Protein AF-A0A1I4DFD1-F1 (afdb_monomer)

Solvent-accessible surface area (backbone atoms only — not comparable to full-atom values): 4738 Å² total; per-residue (Å²): 124,65,31,42,34,37,38,32,26,68,64,35,83,93,61,45,31,27,32,17,72,63,48,61,48,79,59,28,38,74,84,68,85,49,73,35,28,39,68,96,54,76,96,46,82,48,83,73,63,63,75,37,30,33,37,36,41,90,51,35,28,49,82,46,66,85,84,59,77,78,53,101,44,47,43,73,65,61,56,80,128

Mean predicted aligned error: 6.06 Å

pLDDT: mean 81.35, std 10.81, range [52.31, 93.62]

Radius of gyration: 12.02 Å; Cα contacts (8 Å, |Δi|>4): 162; chains: 1; bounding box: 29×24×26 Å

Foldseek 3Di:
DAKEKFAWADQPPVNQWIAGPFARHTPWHNVPPQAQAEPPDDRDGDDDDGGFIWIDDPSYIDTDDPPDDDDPRYDYDHHDD

Organism: NCBI:txid324952

Nearest PDB structures (foldseek):
  3fp9-assembly3_K  TM=4.438E-01  e=3.226E+00  Mycobacterium tuberculosis

Structure (mmCIF, N/CA/C/O backbone):
data_AF-A0A1I4DFD1-F1
#
_entry.id   AF-A0A1I4DFD1-F1
#
loop_
_atom_site.group_PDB
_atom_site.id
_atom_site.type_symbol
_atom_site.label_atom_id
_atom_site.label_alt_id
_atom_site.label_comp_id
_atom_site.label_asym_id
_atom_site.label_entity_id
_atom_site.label_seq_id
_atom_site.pdbx_PDB_ins_code
_atom_site.Cartn_x
_atom_site.Cartn_y
_atom_site.Cartn_z
_atom_site.occupancy
_atom_site.B_iso_or_equiv
_atom_site.auth_seq_id
_atom_site.auth_comp_id
_atom_site.auth_asym_id
_atom_site.auth_atom_id
_atom_site.pdbx_PDB_model_num
ATOM 1 N N . MET A 1 1 ? 7.103 15.264 -7.210 1.00 62.59 1 MET A N 1
ATOM 2 C CA . MET A 1 1 ? 6.305 14.727 -6.089 1.00 62.59 1 MET A CA 1
ATOM 3 C C . MET A 1 1 ? 7.173 13.742 -5.329 1.00 62.59 1 MET A C 1
ATOM 5 O O . MET A 1 1 ? 7.981 13.086 -5.973 1.00 62.59 1 MET A O 1
ATOM 9 N N . ILE A 1 2 ? 7.072 13.703 -3.999 1.00 86.44 2 ILE A N 1
ATOM 10 C CA . ILE A 1 2 ? 7.749 12.686 -3.182 1.00 86.44 2 ILE A CA 1
ATOM 11 C C . ILE A 1 2 ? 6.711 11.604 -2.891 1.00 86.44 2 ILE A C 1
ATOM 13 O O . ILE A 1 2 ? 5.627 11.933 -2.403 1.00 86.44 2 ILE A O 1
ATOM 17 N N . ALA A 1 3 ? 7.015 10.355 -3.232 1.00 90.62 3 ALA A N 1
ATOM 18 C CA . ALA A 1 3 ? 6.129 9.221 -3.001 1.00 90.62 3 ALA A CA 1
ATOM 19 C C . ALA A 1 3 ? 6.816 8.150 -2.149 1.00 90.62 3 ALA A C 1
ATOM 21 O O . ALA A 1 3 ? 8.016 7.895 -2.275 1.00 90.62 3 ALA A O 1
ATOM 22 N N . THR A 1 4 ? 6.041 7.506 -1.284 1.00 93.62 4 THR A N 1
ATOM 23 C CA . THR A 1 4 ? 6.504 6.351 -0.512 1.00 93.62 4 THR A CA 1
ATOM 24 C C . THR A 1 4 ? 5.909 5.089 -1.115 1.00 93.62 4 THR A C 1
ATOM 26 O O . THR A 1 4 ? 4.706 5.025 -1.354 1.00 93.62 4 THR A O 1
ATOM 29 N N . ILE A 1 5 ? 6.748 4.088 -1.368 1.00 93.19 5 ILE A N 1
ATOM 30 C CA . ILE A 1 5 ? 6.360 2.790 -1.906 1.00 93.19 5 ILE A CA 1
ATOM 31 C C . ILE A 1 5 ? 6.078 1.828 -0.755 1.00 93.19 5 ILE A C 1
ATOM 33 O O . ILE A 1 5 ? 6.942 1.530 0.077 1.00 93.19 5 ILE A O 1
ATOM 37 N N . HIS A 1 6 ? 4.861 1.313 -0.735 1.00 93.38 6 HIS A N 1
ATOM 38 C CA . HIS A 1 6 ? 4.361 0.327 0.206 1.00 93.38 6 HIS A CA 1
ATOM 39 C C . HIS A 1 6 ? 4.111 -1.007 -0.493 1.00 93.38 6 HIS A C 1
ATOM 41 O O . HIS A 1 6 ? 4.014 -1.062 -1.713 1.00 93.38 6 HIS A O 1
ATOM 47 N N . LEU A 1 7 ? 4.012 -2.088 0.279 1.00 93.19 7 LEU A N 1
ATOM 48 C CA . LEU A 1 7 ? 3.722 -3.423 -0.240 1.00 93.19 7 LEU A CA 1
ATOM 49 C C . LEU A 1 7 ? 2.347 -3.867 0.250 1.00 93.19 7 LEU A C 1
ATOM 51 O O . LEU A 1 7 ? 2.182 -4.105 1.447 1.00 93.19 7 LEU A O 1
ATOM 55 N N . ALA A 1 8 ? 1.377 -3.954 -0.658 1.00 91.75 8 ALA A N 1
ATOM 56 C CA . ALA A 1 8 ? -0.001 -4.290 -0.329 1.00 91.75 8 ALA A CA 1
ATOM 57 C C . ALA A 1 8 ? -0.107 -5.657 0.351 1.00 91.75 8 ALA A C 1
ATOM 59 O O . ALA A 1 8 ? 0.364 -6.663 -0.174 1.00 91.75 8 ALA A O 1
ATOM 60 N N . GLY A 1 9 ? -0.710 -5.686 1.536 1.00 90.38 9 GLY A N 1
ATOM 61 C CA . GLY A 1 9 ? -0.983 -6.914 2.268 1.00 90.38 9 GLY A CA 1
ATOM 62 C C . GLY A 1 9 ? -2.340 -7.524 1.984 1.00 90.38 9 GLY A C 1
ATOM 63 O O . GLY A 1 9 ? -3.130 -6.954 1.229 1.00 90.38 9 GLY A O 1
ATOM 64 N N . PRO A 1 10 ? -2.625 -8.677 2.606 1.00 88.62 10 PRO A N 1
ATOM 65 C CA . PRO A 1 10 ? -3.930 -9.297 2.493 1.00 88.62 10 PRO A CA 1
ATOM 66 C C . PRO A 1 10 ? -5.004 -8.367 3.080 1.00 88.62 10 PRO A C 1
ATOM 68 O O . PRO A 1 10 ? -4.759 -7.729 4.117 1.00 88.62 10 PRO A O 1
ATOM 71 N N . PRO A 1 11 ? -6.194 -8.294 2.460 1.00 84.75 11 PRO A N 1
ATOM 72 C CA . PRO A 1 11 ? -7.335 -7.599 3.036 1.00 84.75 11 PRO A CA 1
ATOM 73 C C . PRO A 1 11 ? -7.667 -8.176 4.418 1.00 84.75 11 PRO A C 1
ATOM 75 O O . PRO A 1 11 ? -7.792 -9.387 4.597 1.00 84.75 11 PRO A O 1
ATOM 78 N N . GLN A 1 12 ? -7.815 -7.304 5.405 1.00 82.31 12 GLN A N 1
ATOM 79 C CA . GLN A 1 12 ? -8.129 -7.644 6.789 1.00 82.31 12 GLN A CA 1
ATOM 80 C C . GLN A 1 12 ? -9.602 -7.374 7.082 1.00 82.31 12 GLN A C 1
ATOM 82 O O . GLN A 1 12 ? -10.260 -6.609 6.374 1.00 82.31 12 GLN A O 1
ATOM 87 N N . LEU A 1 13 ? -10.117 -7.982 8.156 1.00 77.69 13 LEU A N 1
ATOM 88 C CA . LEU A 1 13 ? -11.479 -7.740 8.651 1.00 77.69 13 LEU A CA 1
ATOM 89 C C . LEU A 1 13 ? -12.546 -7.901 7.550 1.00 77.69 13 LEU A C 1
ATOM 91 O O . LEU A 1 13 ? -13.402 -7.040 7.375 1.00 77.69 13 LEU A O 1
ATOM 95 N N . SER A 1 14 ? -12.480 -8.991 6.781 1.00 77.31 14 SER A N 1
ATOM 96 C CA . SER A 1 14 ? -13.376 -9.244 5.635 1.00 77.31 14 SER A CA 1
ATOM 97 C C . SER A 1 14 ? -13.308 -8.180 4.527 1.00 77.31 14 SER A C 1
ATOM 99 O O . SER A 1 14 ? -14.290 -7.952 3.828 1.00 77.31 14 SER A O 1
ATOM 101 N N . GLY A 1 15 ? -12.156 -7.523 4.364 1.00 71.56 15 GLY A N 1
ATOM 102 C CA . GLY A 1 15 ? -11.928 -6.517 3.324 1.00 71.56 15 GLY A CA 1
ATOM 103 C C . GLY A 1 15 ? -12.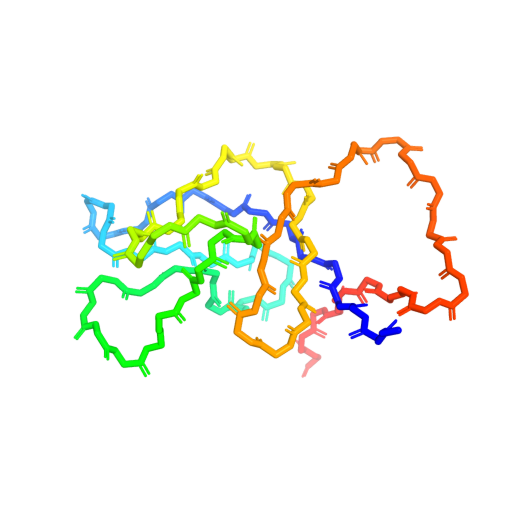148 -5.071 3.765 1.00 71.56 15 GLY A C 1
ATOM 104 O O . GLY A 1 15 ? -12.087 -4.187 2.924 1.00 71.56 15 GLY A O 1
ATOM 105 N N . LEU A 1 16 ? -12.369 -4.808 5.058 1.00 74.56 16 LEU A N 1
ATOM 106 C CA . LEU A 1 16 ? -12.582 -3.452 5.591 1.00 74.56 16 LEU A CA 1
ATOM 107 C C . LEU A 1 16 ? -11.297 -2.629 5.743 1.00 74.56 16 LEU A C 1
ATOM 109 O O . LEU A 1 16 ? -11.359 -1.412 5.927 1.00 74.56 16 LEU A O 1
ATOM 113 N N . TYR A 1 17 ? -10.137 -3.273 5.679 1.00 83.00 17 TYR A N 1
ATOM 114 C CA . TYR A 1 17 ? -8.853 -2.605 5.8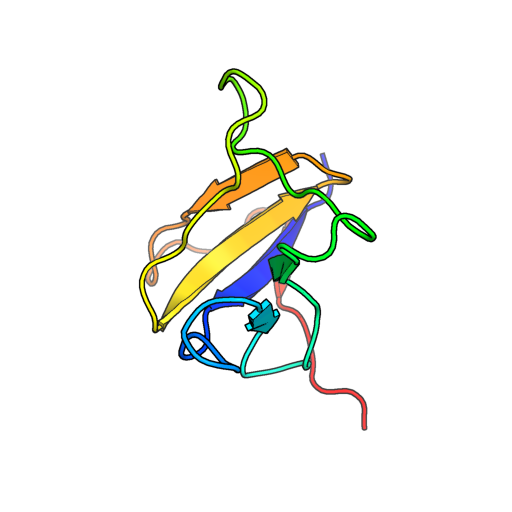18 1.00 83.00 17 TYR A CA 1
ATOM 115 C C . TYR A 1 17 ? -7.771 -3.329 5.024 1.00 83.00 17 TYR A C 1
ATOM 117 O O . TYR A 1 17 ? -7.740 -4.558 4.997 1.00 83.00 17 TYR A O 1
ATOM 125 N N . GLN A 1 18 ? -6.843 -2.578 4.438 1.00 87.06 18 GLN A N 1
ATOM 126 C CA . GLN A 1 18 ? -5.625 -3.130 3.854 1.00 87.06 18 GLN A CA 1
ATOM 127 C C . GLN A 1 18 ? -4.410 -2.352 4.359 1.00 87.06 18 GLN A C 1
ATOM 129 O O . GLN A 1 18 ? -4.371 -1.123 4.298 1.00 87.06 18 GLN A O 1
ATOM 134 N N . ALA A 1 19 ? -3.408 -3.084 4.845 1.00 89.69 19 ALA A N 1
ATOM 135 C CA . ALA A 1 19 ? -2.152 -2.538 5.350 1.00 89.69 19 ALA A CA 1
ATOM 136 C C . ALA A 1 19 ? -0.988 -2.870 4.423 1.00 89.69 19 ALA A C 1
ATOM 138 O O . ALA A 1 19 ? -0.990 -3.886 3.729 1.00 89.69 19 ALA A O 1
ATOM 139 N N . CYS A 1 20 ? 0.069 -2.074 4.522 1.00 91.69 20 CYS A N 1
ATOM 140 C CA . CYS A 1 20 ? 1.382 -2.458 4.053 1.00 91.69 20 CYS A CA 1
ATOM 141 C C . CYS A 1 20 ? 1.934 -3.604 4.914 1.00 91.69 20 CYS A C 1
ATOM 143 O O . CYS A 1 20 ? 2.115 -3.419 6.118 1.00 91.69 20 CYS A O 1
ATOM 145 N N . VAL A 1 21 ? 2.297 -4.746 4.321 1.00 91.56 21 VAL A N 1
ATOM 146 C CA . VAL A 1 21 ? 2.885 -5.879 5.078 1.00 91.56 21 VAL A CA 1
ATOM 147 C C . VAL A 1 21 ? 4.242 -5.555 5.693 1.00 91.56 21 VAL A C 1
ATOM 149 O O . VAL A 1 21 ? 4.678 -6.227 6.620 1.00 91.56 21 VAL A O 1
ATOM 152 N N . ARG A 1 22 ? 4.934 -4.541 5.164 1.00 91.38 22 ARG A N 1
ATOM 153 C CA . ARG A 1 22 ? 6.299 -4.200 5.572 1.00 91.38 22 ARG A CA 1
ATOM 154 C C . ARG A 1 22 ? 6.338 -3.232 6.750 1.00 91.38 22 ARG A C 1
ATOM 156 O O . ARG A 1 22 ? 7.142 -3.407 7.656 1.00 91.38 22 ARG A O 1
ATOM 163 N N . CYS A 1 23 ? 5.514 -2.187 6.714 1.00 91.06 23 CYS A N 1
ATOM 164 C CA . CYS A 1 23 ? 5.545 -1.106 7.704 1.00 91.06 23 CYS A CA 1
ATOM 165 C C . CYS A 1 23 ? 4.230 -0.914 8.467 1.00 91.06 23 CYS A C 1
ATOM 167 O O . CYS A 1 23 ? 4.161 -0.047 9.331 1.00 91.06 23 CYS A O 1
ATOM 169 N N . GLY A 1 24 ? 3.177 -1.665 8.133 1.00 88.75 24 GLY A N 1
ATOM 170 C CA . GLY A 1 24 ? 1.862 -1.556 8.768 1.00 88.75 24 GLY A CA 1
ATOM 171 C C . GLY A 1 24 ? 1.030 -0.343 8.344 1.00 88.75 24 GLY A C 1
ATOM 172 O O . GLY A 1 24 ? -0.104 -0.219 8.794 1.00 88.75 24 GLY A O 1
ATOM 173 N N . HIS A 1 25 ? 1.552 0.535 7.478 1.00 88.31 25 HIS A N 1
ATOM 174 C CA . HIS A 1 25 ? 0.827 1.720 7.011 1.00 88.31 25 HIS A CA 1
ATOM 175 C C . HIS A 1 25 ? -0.510 1.353 6.358 1.00 88.31 25 HIS A C 1
ATOM 177 O O . HIS A 1 25 ? -0.570 0.422 5.555 1.00 88.31 25 HIS A O 1
ATOM 183 N N . VAL A 1 26 ? -1.547 2.120 6.680 1.00 86.31 26 VAL A N 1
ATOM 184 C CA . VAL A 1 26 ? -2.893 1.994 6.119 1.00 86.31 26 VAL A CA 1
ATOM 185 C C . VAL A 1 26 ? -2.868 2.338 4.631 1.00 86.31 26 VAL A C 1
ATOM 187 O O . VAL A 1 26 ? -2.619 3.480 4.266 1.00 86.31 26 VAL A O 1
ATOM 190 N N . LEU A 1 27 ? -3.128 1.361 3.766 1.00 84.75 27 LEU A N 1
ATOM 191 C CA . LEU A 1 27 ? -3.287 1.594 2.324 1.00 84.75 27 LEU A CA 1
ATOM 192 C C . LEU A 1 27 ? -4.744 1.838 1.954 1.00 84.75 27 LEU A C 1
ATOM 194 O O . LEU A 1 27 ? -5.026 2.545 0.991 1.00 84.75 27 LEU A O 1
ATOM 198 N N . GLN A 1 28 ? -5.658 1.244 2.718 1.00 79.12 28 GLN A N 1
ATOM 199 C CA . GLN A 1 28 ? -7.088 1.394 2.530 1.00 79.12 28 GLN A CA 1
ATOM 200 C C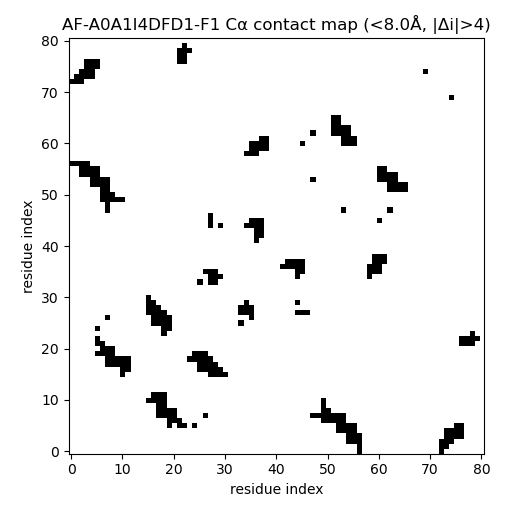 . GLN A 1 28 ? -7.815 1.265 3.867 1.00 79.12 28 GLN A C 1
ATOM 202 O O . GLN A 1 28 ? -7.594 0.302 4.602 1.00 79.12 28 GLN A O 1
ATOM 207 N N . ASP A 1 29 ? -8.710 2.211 4.151 1.00 75.75 29 ASP A N 1
ATOM 208 C CA . ASP A 1 29 ? -9.590 2.192 5.316 1.00 75.75 29 ASP A CA 1
ATOM 209 C C . ASP A 1 29 ? -11.037 2.510 4.909 1.00 75.75 29 ASP A C 1
ATOM 211 O O . ASP A 1 29 ? -11.401 3.655 4.635 1.00 75.75 29 ASP A O 1
ATOM 215 N N . TYR A 1 30 ? -11.884 1.477 4.901 1.00 66.31 30 TYR A N 1
ATOM 216 C CA . TYR A 1 30 ? -13.313 1.597 4.599 1.00 66.31 30 TYR A CA 1
ATOM 217 C C . TYR A 1 30 ? -14.136 2.155 5.768 1.00 66.31 30 TYR A C 1
ATOM 219 O O . TYR A 1 30 ? -15.331 2.402 5.612 1.00 66.31 30 TYR A O 1
ATOM 227 N N . THR A 1 31 ? -13.524 2.386 6.936 1.00 66.94 31 THR A N 1
ATOM 228 C CA . THR A 1 31 ? -14.180 3.070 8.062 1.00 66.94 31 THR A CA 1
ATOM 229 C C . THR A 1 31 ? -14.221 4.592 7.881 1.00 66.94 31 THR A C 1
ATOM 231 O O . THR A 1 31 ? -14.873 5.286 8.661 1.00 66.94 31 THR A O 1
ATOM 234 N N . GLY A 1 32 ? -13.569 5.113 6.831 1.00 62.66 32 GLY A N 1
ATOM 235 C CA . GLY A 1 32 ? -13.650 6.513 6.414 1.00 62.66 32 GLY A CA 1
ATOM 236 C C . GLY A 1 32 ? -12.706 7.462 7.153 1.00 62.66 32 GLY A C 1
ATOM 237 O O . GLY A 1 32 ? -12.874 8.675 7.044 1.00 62.66 32 GLY A O 1
ATOM 238 N N . ARG A 1 33 ? -11.715 6.956 7.905 1.00 64.00 33 ARG A N 1
ATOM 239 C CA . ARG A 1 33 ? -10.760 7.808 8.643 1.00 64.00 33 ARG A CA 1
ATOM 240 C C . ARG A 1 33 ? -9.561 8.214 7.784 1.00 64.0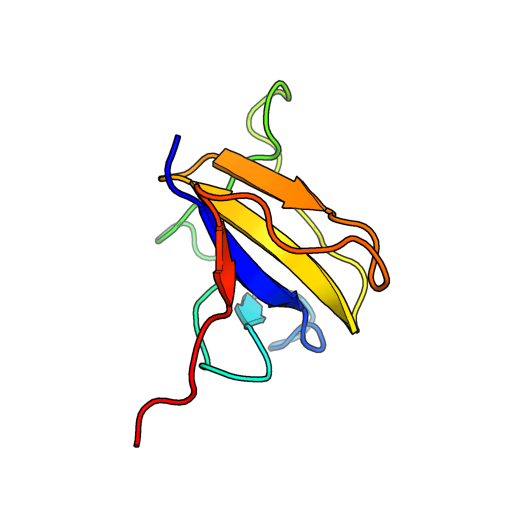0 33 ARG A C 1
ATOM 242 O O . ARG A 1 33 ? -9.007 9.287 8.008 1.00 64.00 33 ARG A O 1
ATOM 249 N N . GLN A 1 34 ? -9.197 7.404 6.788 1.00 63.91 34 GLN A N 1
ATOM 250 C CA . GLN A 1 34 ? -8.213 7.732 5.752 1.00 63.91 34 GLN A CA 1
ATOM 251 C C . GLN A 1 34 ? -8.678 7.203 4.391 1.00 63.91 34 GLN A C 1
ATOM 253 O O . GLN A 1 34 ? -8.619 6.006 4.122 1.00 63.91 34 GLN A O 1
ATOM 258 N N . VAL A 1 35 ? -9.139 8.102 3.519 1.00 63.00 35 VAL A N 1
ATOM 259 C CA . VAL A 1 35 ? -9.524 7.747 2.148 1.00 63.00 35 VAL A CA 1
ATOM 260 C C . VAL A 1 35 ? -8.333 7.976 1.227 1.00 63.00 35 VAL A C 1
ATOM 262 O O . VAL A 1 35 ? -7.947 9.113 0.963 1.00 63.00 35 VAL A O 1
ATOM 265 N N . MET A 1 36 ? -7.767 6.877 0.741 1.00 66.50 36 MET A N 1
ATOM 266 C CA . MET A 1 36 ? -6.791 6.871 -0.342 1.00 66.50 36 MET A CA 1
ATOM 267 C C . MET A 1 36 ? -7.543 6.752 -1.663 1.00 66.50 36 MET A C 1
ATOM 269 O O . MET A 1 36 ? -8.376 5.854 -1.821 1.00 66.50 36 MET A O 1
ATOM 273 N N . VAL A 1 37 ? -7.276 7.669 -2.591 1.00 68.50 37 VAL A N 1
ATOM 274 C CA . VAL A 1 37 ? -7.955 7.716 -3.892 1.00 68.50 37 VAL A CA 1
ATOM 275 C C . VAL A 1 37 ? -6.940 7.362 -4.977 1.00 68.50 37 VAL A C 1
ATOM 277 O O . VAL A 1 37 ? -5.803 7.856 -4.918 1.00 68.50 37 VAL A O 1
ATOM 280 N N . PRO A 1 38 ? -7.296 6.513 -5.959 1.00 67.88 38 PRO A N 1
ATOM 281 C CA . PRO A 1 38 ? -6.439 6.304 -7.114 1.00 67.88 38 PRO A CA 1
ATOM 282 C C . PRO A 1 38 ? -6.202 7.640 -7.823 1.00 67.88 38 PRO A C 1
ATOM 284 O O . PRO A 1 38 ? -7.138 8.421 -8.015 1.00 67.88 38 PRO A O 1
ATOM 287 N N . GLU A 1 39 ? -4.961 7.927 -8.207 1.00 71.69 39 GLU A N 1
ATOM 288 C CA . GLU A 1 39 ? -4.654 9.174 -8.910 1.00 71.69 39 GLU A CA 1
ATOM 289 C C . GLU A 1 39 ? -5.497 9.296 -10.197 1.00 71.69 39 GLU A C 1
ATOM 291 O O . GLU A 1 39 ? -5.538 8.387 -11.026 1.00 71.69 39 GLU A O 1
ATOM 296 N N . GLY A 1 40 ? -6.199 10.425 -10.352 1.00 69.00 40 GLY A N 1
ATOM 297 C CA . GLY A 1 40 ? -7.001 10.723 -11.542 1.00 69.00 40 GLY A CA 1
ATOM 298 C C . GLY A 1 40 ? -8.371 10.033 -11.632 1.00 69.00 40 GLY A C 1
ATOM 299 O O . GLY A 1 40 ? -9.001 10.138 -12.683 1.00 69.00 40 GLY A O 1
ATOM 300 N N . GLN A 1 41 ? -8.849 9.355 -10.581 1.00 64.69 41 GLN A N 1
ATOM 301 C CA . GLN A 1 41 ? -10.182 8.728 -10.553 1.00 64.69 41 GLN A CA 1
ATOM 302 C C . GLN A 1 41 ? -11.158 9.463 -9.615 1.00 64.69 41 GLN A C 1
ATOM 304 O O . GLN A 1 41 ? -10.742 10.083 -8.635 1.00 64.69 41 GLN A O 1
ATOM 309 N N . ASP A 1 42 ? -12.463 9.382 -9.919 1.00 61.59 42 ASP A N 1
ATOM 310 C CA . ASP A 1 42 ? -13.556 9.777 -9.010 1.00 61.59 42 ASP A CA 1
ATOM 311 C C . ASP A 1 42 ? -13.387 9.091 -7.640 1.00 61.59 42 ASP A C 1
ATOM 313 O O . ASP A 1 42 ? -12.801 8.004 -7.606 1.00 61.59 42 ASP A O 1
ATOM 317 N N . PRO A 1 43 ? -13.890 9.669 -6.524 1.00 63.75 43 PRO A N 1
ATOM 318 C CA . PRO A 1 43 ? -13.616 9.237 -5.149 1.00 63.75 43 PRO A CA 1
ATOM 319 C C . PRO A 1 43 ? -14.236 7.868 -4.840 1.00 63.75 43 PRO A C 1
ATOM 321 O O . PRO A 1 43 ? -15.209 7.723 -4.103 1.00 63.75 43 PRO A O 1
ATOM 324 N N . THR A 1 44 ? -13.630 6.847 -5.419 1.00 60.78 44 THR A N 1
ATOM 325 C CA . THR A 1 44 ? -13.905 5.439 -5.232 1.00 60.78 44 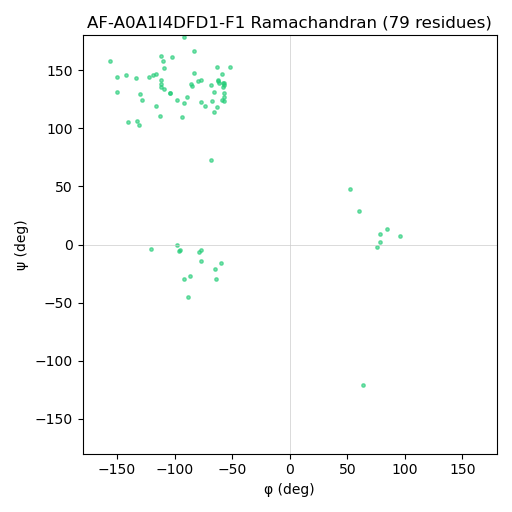THR A CA 1
ATOM 326 C C . THR A 1 44 ? -12.722 4.892 -4.456 1.00 60.78 44 THR A C 1
ATOM 328 O O . THR A 1 44 ? -11.566 5.207 -4.742 1.00 60.78 44 THR A O 1
ATOM 331 N N . LEU A 1 45 ? -13.014 4.110 -3.428 1.00 63.81 45 LEU A N 1
ATOM 332 C CA . LEU A 1 45 ? -12.007 3.507 -2.565 1.00 63.81 45 LEU A CA 1
ATOM 333 C C . LEU A 1 45 ? -11.029 2.647 -3.384 1.00 63.81 45 LEU A C 1
ATOM 335 O O . LEU A 1 45 ? -11.448 1.727 -4.086 1.00 63.81 45 LEU A O 1
ATOM 339 N N . ALA A 1 46 ? -9.731 2.943 -3.281 1.00 69.06 46 ALA A N 1
ATOM 340 C CA . ALA A 1 46 ? -8.688 2.237 -4.019 1.00 69.06 46 ALA A CA 1
ATOM 341 C C . ALA A 1 46 ? -8.442 0.829 -3.455 1.00 69.06 46 ALA A C 1
ATOM 343 O O . ALA A 1 46 ? -8.023 0.707 -2.308 1.00 69.06 46 ALA A O 1
ATOM 344 N N . VAL A 1 47 ? -8.653 -0.221 -4.256 1.00 75.19 47 VAL A N 1
ATOM 345 C CA . VAL A 1 47 ? -8.349 -1.615 -3.878 1.00 75.19 47 VAL A CA 1
ATOM 346 C C . VAL A 1 47 ? -7.073 -2.071 -4.568 1.00 75.19 47 VAL A C 1
ATOM 348 O O . VAL A 1 47 ? -6.955 -1.950 -5.788 1.00 75.19 47 VAL A O 1
ATOM 351 N N . TRP A 1 48 ? -6.143 -2.649 -3.807 1.00 84.94 48 TRP A N 1
ATOM 352 C CA . TRP A 1 48 ? -4.860 -3.095 -4.341 1.00 84.94 48 TRP A CA 1
ATOM 353 C C . TRP A 1 48 ? -4.727 -4.616 -4.339 1.00 84.94 48 TRP A C 1
ATOM 355 O O . TRP A 1 48 ? -5.062 -5.254 -3.335 1.00 84.94 48 TRP A O 1
ATOM 365 N N . PRO A 1 49 ? -4.182 -5.216 -5.412 1.00 84.69 49 PRO A N 1
ATOM 366 C CA . PRO A 1 49 ? -3.830 -6.627 -5.390 1.00 84.69 49 PRO A CA 1
ATOM 367 C C . PRO A 1 49 ? -2.764 -6.900 -4.321 1.00 84.69 49 PRO A C 1
ATOM 369 O O . PRO A 1 49 ? -1.818 -6.127 -4.154 1.00 84.69 49 PRO A O 1
ATOM 372 N N . GLU A 1 50 ? -2.907 -8.008 -3.598 1.00 90.12 50 GLU A N 1
ATOM 373 C CA . GLU A 1 50 ? -1.924 -8.432 -2.600 1.00 90.12 50 GLU A CA 1
ATOM 374 C C . GLU A 1 50 ? -0.532 -8.604 -3.234 1.00 90.12 50 GLU A C 1
ATOM 376 O O . GLU A 1 50 ? -0.389 -9.100 -4.351 1.00 90.12 50 GLU A O 1
ATOM 381 N N . GLY A 1 51 ? 0.509 -8.170 -2.522 1.00 88.50 51 GLY A N 1
ATOM 382 C CA . GLY A 1 51 ? 1.902 -8.270 -2.955 1.00 88.50 51 GLY A CA 1
ATOM 383 C C . GLY A 1 51 ? 2.337 -7.224 -3.984 1.00 88.50 51 GLY A C 1
ATOM 384 O O . GLY A 1 51 ? 3.487 -7.250 -4.421 1.00 88.50 51 GLY A O 1
ATOM 385 N N . HIS A 1 52 ? 1.465 -6.291 -4.376 1.00 90.94 52 HIS A N 1
ATOM 386 C CA . HIS A 1 52 ? 1.832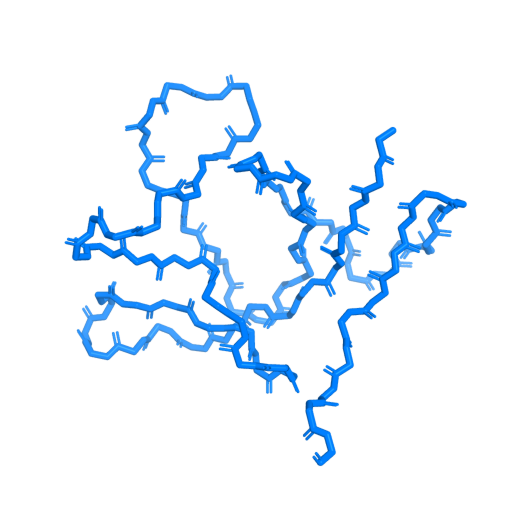 -5.210 -5.291 1.00 90.94 52 HIS A CA 1
ATOM 387 C C . HIS A 1 52 ? 2.501 -4.036 -4.574 1.00 90.94 52 HIS A C 1
ATOM 389 O O . HIS A 1 52 ? 2.169 -3.698 -3.433 1.00 90.94 52 HIS A O 1
ATOM 395 N N . ARG A 1 53 ? 3.429 -3.379 -5.277 1.00 93.31 53 ARG A N 1
ATOM 396 C CA . ARG A 1 53 ? 4.025 -2.108 -4.855 1.00 93.31 53 ARG A CA 1
ATOM 397 C C . ARG A 1 53 ? 3.057 -0.956 -5.103 1.00 93.31 53 ARG A C 1
ATOM 399 O O . ARG A 1 53 ? 2.641 -0.732 -6.237 1.00 93.31 53 ARG A O 1
ATOM 406 N N . ILE A 1 54 ? 2.723 -0.220 -4.048 1.00 92.00 54 ILE A N 1
ATOM 407 C CA . ILE A 1 54 ? 1.774 0.897 -4.060 1.00 92.00 54 ILE A CA 1
ATOM 408 C C . ILE A 1 54 ? 2.514 2.179 -3.706 1.00 92.00 54 ILE A C 1
ATOM 410 O O . ILE A 1 54 ? 3.073 2.286 -2.616 1.00 92.00 54 ILE A O 1
ATOM 414 N N . ALA A 1 55 ? 2.524 3.142 -4.619 1.00 91.44 55 ALA A N 1
ATOM 415 C CA . ALA A 1 55 ? 3.056 4.470 -4.367 1.00 91.44 55 ALA A CA 1
ATOM 416 C C . ALA A 1 55 ? 1.988 5.355 -3.729 1.00 91.44 55 ALA A C 1
ATOM 418 O O . ALA A 1 55 ? 0.826 5.333 -4.136 1.00 91.44 55 ALA A O 1
ATOM 419 N N . ILE A 1 56 ? 2.398 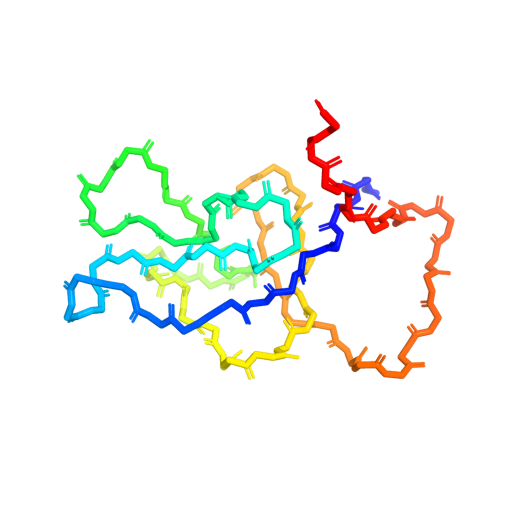6.134 -2.732 1.00 89.19 56 ILE A N 1
ATOM 420 C CA . ILE A 1 56 ? 1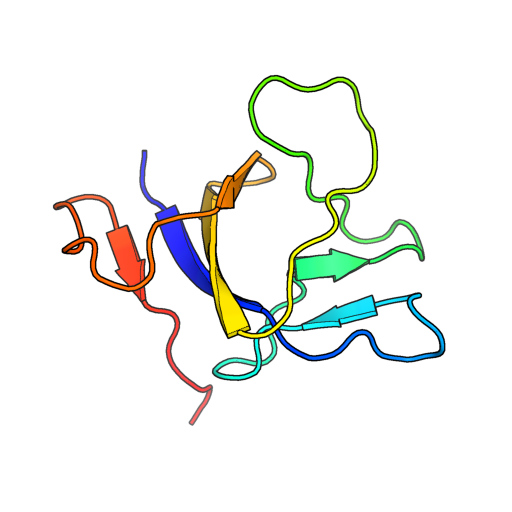.540 7.065 -2.001 1.00 89.19 56 ILE A CA 1
ATOM 421 C C . ILE A 1 56 ? 2.204 8.441 -1.991 1.00 89.19 56 ILE A C 1
ATOM 423 O O . ILE A 1 56 ? 3.326 8.583 -1.500 1.00 89.19 56 ILE A O 1
ATOM 427 N N . SER A 1 57 ? 1.493 9.462 -2.476 1.00 88.12 57 SER A N 1
ATOM 428 C CA . SER A 1 57 ? 1.876 10.873 -2.361 1.00 88.12 57 SER A CA 1
ATOM 429 C C . SER A 1 57 ? 0.692 11.698 -1.845 1.00 88.12 57 SER A C 1
ATOM 431 O O . SER A 1 57 ? -0.262 11.985 -2.568 1.00 88.12 57 SER A O 1
ATOM 433 N N . GLY A 1 58 ? 0.722 12.054 -0.558 1.00 84.06 58 GLY A N 1
ATOM 434 C CA . GLY A 1 58 ? -0.444 12.632 0.115 1.00 84.06 58 GLY A CA 1
ATOM 435 C C . GLY A 1 58 ? -1.599 11.627 0.155 1.00 84.06 58 GLY A C 1
ATOM 436 O O . GLY A 1 58 ? -1.428 10.534 0.682 1.00 84.06 58 GLY A O 1
ATOM 437 N N . ASN A 1 59 ? -2.744 11.993 -0.427 1.00 77.56 59 ASN A N 1
ATOM 438 C CA . ASN A 1 59 ? -3.916 11.112 -0.554 1.00 77.56 59 ASN A CA 1
ATOM 439 C C . ASN A 1 59 ? -3.994 10.407 -1.923 1.00 77.56 59 ASN A C 1
ATOM 441 O O . ASN A 1 59 ? -4.900 9.601 -2.143 1.00 77.56 59 ASN A O 1
ATOM 445 N N . ALA A 1 60 ? -3.094 10.748 -2.852 1.00 80.62 60 ALA A N 1
ATOM 446 C CA . ALA A 1 60 ? -3.039 10.147 -4.177 1.00 80.62 60 ALA A CA 1
ATOM 447 C C . ALA A 1 60 ? -2.223 8.858 -4.130 1.00 80.62 60 ALA A C 1
ATOM 449 O O . ALA A 1 60 ? -1.159 8.801 -3.502 1.00 80.62 60 ALA A O 1
ATOM 450 N N . THR A 1 61 ? -2.731 7.829 -4.801 1.00 86.06 61 THR A N 1
ATOM 451 C CA . THR A 1 61 ? -2.172 6.478 -4.738 1.00 86.06 61 THR A CA 1
ATOM 452 C C . THR A 1 61 ? -2.226 5.776 -6.093 1.00 86.06 61 THR A C 1
ATOM 454 O O . THR A 1 61 ? -3.151 6.003 -6.872 1.00 86.06 61 THR A O 1
ATOM 457 N N . TRP A 1 62 ? -1.232 4.940 -6.403 1.00 87.81 62 TRP A N 1
ATOM 458 C CA . TRP A 1 62 ? -1.186 4.169 -7.654 1.00 87.81 62 TRP A CA 1
ATOM 459 C C . TRP A 1 62 ? -0.323 2.907 -7.529 1.00 87.81 62 TRP A C 1
ATOM 461 O O . TRP A 1 62 ? 0.561 2.813 -6.676 1.00 87.81 62 TRP A O 1
ATOM 471 N N . THR A 1 63 ? -0.564 1.920 -8.399 1.00 88.81 63 THR A N 1
ATOM 472 C CA . THR A 1 63 ? 0.286 0.725 -8.505 1.00 88.81 63 THR A CA 1
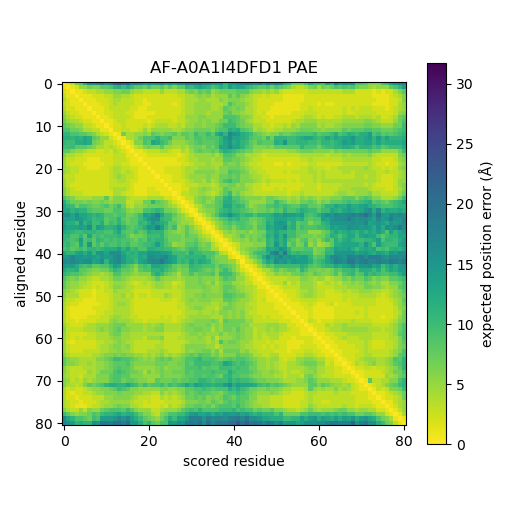ATOM 473 C C . THR A 1 63 ? 1.576 1.026 -9.257 1.00 88.81 63 THR A C 1
ATOM 475 O O . THR A 1 63 ? 1.555 1.696 -10.289 1.00 88.81 63 THR A O 1
ATOM 478 N N . VAL A 1 64 ? 2.676 0.434 -8.806 1.00 89.81 64 VAL A N 1
ATOM 479 C CA . VAL A 1 64 ? 3.983 0.464 -9.469 1.00 89.81 64 VAL A CA 1
ATOM 480 C C . VAL A 1 64 ? 4.386 -0.964 -9.827 1.00 89.81 64 VAL A C 1
ATOM 482 O O . VAL A 1 64 ? 4.071 -1.903 -9.094 1.00 89.81 64 VAL A O 1
ATOM 485 N N . ALA A 1 65 ? 5.088 -1.152 -10.946 1.00 88.56 65 ALA A N 1
ATOM 486 C CA . ALA A 1 65 ? 5.600 -2.470 -11.308 1.00 88.56 65 ALA A CA 1
ATOM 487 C C . ALA A 1 65 ? 6.599 -2.979 -10.251 1.00 88.56 65 ALA A C 1
ATOM 489 O O . ALA A 1 65 ? 7.408 -2.217 -9.707 1.00 88.56 65 ALA A O 1
ATOM 490 N N . ASN A 1 66 ? 6.540 -4.275 -9.941 1.00 84.31 66 ASN A N 1
ATOM 491 C CA . ASN A 1 66 ? 7.343 -4.863 -8.866 1.00 84.31 66 ASN A CA 1
ATOM 492 C C . ASN A 1 66 ? 8.855 -4.788 -9.133 1.00 84.31 66 ASN A C 1
ATOM 494 O O . ASN A 1 66 ? 9.632 -4.643 -8.194 1.00 84.31 66 ASN A O 1
ATOM 498 N N . ASP A 1 67 ? 9.252 -4.813 -10.400 1.00 87.44 67 ASP A N 1
ATOM 499 C CA . ASP A 1 67 ? 10.626 -4.742 -10.898 1.00 87.44 67 ASP A CA 1
ATOM 500 C C . ASP A 1 67 ? 11.081 -3.323 -11.285 1.00 87.44 67 ASP A C 1
ATOM 502 O O . ASP A 1 67 ? 12.254 -3.122 -11.601 1.00 87.44 67 ASP A O 1
ATOM 506 N N . ALA A 1 68 ? 10.194 -2.322 -11.235 1.00 87.12 68 ALA A N 1
ATOM 507 C CA . ALA A 1 68 ? 10.564 -0.952 -11.577 1.00 87.12 68 ALA A CA 1
ATOM 508 C C . ALA A 1 68 ? 11.583 -0.375 -10.571 1.00 87.12 68 ALA A C 1
ATOM 510 O O . ALA A 1 68 ? 11.355 -0.441 -9.355 1.00 87.12 68 ALA A O 1
ATOM 511 N N . PRO A 1 69 ? 12.687 0.239 -11.034 1.00 88.44 69 PRO A N 1
ATOM 512 C CA . PRO A 1 69 ? 13.612 0.931 -10.145 1.00 88.44 69 PRO A CA 1
ATOM 513 C C . PRO A 1 69 ? 12.922 2.120 -9.467 1.00 88.44 69 PRO A C 1
ATOM 515 O O . PRO A 1 69 ? 11.995 2.709 -10.019 1.00 88.44 69 PRO A O 1
ATOM 518 N N . LEU A 1 70 ? 13.395 2.491 -8.274 1.00 87.88 70 LEU A N 1
ATOM 519 C CA . LEU A 1 70 ? 12.961 3.729 -7.625 1.00 87.88 70 LEU A CA 1
ATOM 520 C C . LEU A 1 70 ? 13.480 4.936 -8.408 1.00 87.88 70 LEU A C 1
ATOM 522 O O . LEU A 1 70 ? 14.647 4.980 -8.802 1.00 87.88 70 LEU A O 1
ATOM 526 N N . THR A 1 71 ? 12.630 5.938 -8.580 1.00 88.00 71 THR A N 1
ATOM 527 C CA . THR A 1 71 ? 13.032 7.257 -9.070 1.00 88.00 71 THR A CA 1
ATOM 528 C C . THR A 1 71 ? 13.568 8.130 -7.928 1.00 88.00 71 THR A C 1
ATOM 530 O O . THR A 1 71 ? 13.365 7.844 -6.751 1.00 88.00 71 THR A O 1
ATOM 533 N N . ASN A 1 72 ? 14.226 9.250 -8.255 1.00 83.19 72 ASN A N 1
ATOM 534 C CA . ASN A 1 72 ? 14.809 10.166 -7.257 1.00 83.19 72 ASN A CA 1
ATOM 535 C C . ASN A 1 72 ? 13.787 10.771 -6.268 1.00 83.19 72 ASN A C 1
ATOM 537 O O . ASN A 1 72 ? 14.188 11.332 -5.251 1.00 83.19 72 ASN A O 1
ATOM 541 N N . GLY A 1 73 ? 12.486 10.702 -6.569 1.00 86.25 73 GLY A N 1
ATOM 542 C CA . GLY A 1 73 ? 11.406 11.165 -5.693 1.00 86.25 73 GLY A CA 1
ATOM 543 C C . GLY A 1 73 ? 10.750 10.054 -4.871 1.00 86.25 73 GLY A C 1
ATOM 544 O O . GLY A 1 73 ? 9.817 10.336 -4.124 1.00 86.25 73 GLY A O 1
ATOM 545 N N . GLU A 1 74 ? 11.196 8.808 -5.013 1.00 90.38 74 GLU A N 1
ATOM 546 C CA . GLU A 1 74 ? 10.561 7.645 -4.403 1.00 90.38 74 GLU A CA 1
ATOM 547 C C . GLU A 1 74 ? 11.429 7.029 -3.312 1.00 90.38 74 GLU A C 1
ATOM 549 O O . GLU A 1 74 ? 12.649 6.916 -3.422 1.00 90.38 74 GLU A O 1
ATOM 554 N N . THR A 1 75 ? 10.776 6.582 -2.245 1.00 92.38 75 THR A N 1
ATOM 555 C CA . THR A 1 75 ? 11.426 5.832 -1.168 1.00 92.38 75 THR A CA 1
ATOM 556 C C . THR A 1 75 ? 10.594 4.613 -0.823 1.00 92.38 75 THR A C 1
ATOM 558 O O . THR A 1 75 ? 9.371 4.679 -0.851 1.00 92.38 75 THR A O 1
ATOM 561 N N . GLU A 1 76 ? 11.217 3.486 -0.488 1.00 92.12 76 GLU A N 1
ATOM 562 C CA . GLU A 1 76 ? 10.458 2.367 0.070 1.00 92.12 76 GLU A CA 1
ATOM 563 C C . GLU A 1 76 ? 10.167 2.592 1.550 1.00 92.12 76 GLU A C 1
ATOM 565 O O . GLU A 1 76 ? 11.028 3.033 2.320 1.00 92.12 76 GLU A O 1
ATOM 570 N N . CYS A 1 77 ? 8.960 2.215 1.965 1.00 91.75 77 CYS A N 1
ATOM 571 C CA . CYS A 1 77 ? 8.628 2.159 3.373 1.00 91.75 77 CYS A CA 1
ATOM 572 C C . CYS A 1 77 ? 9.568 1.191 4.112 1.00 91.75 77 CYS A C 1
ATOM 574 O O . CYS A 1 77 ? 10.016 0.166 3.582 1.00 91.75 77 CYS A O 1
ATOM 576 N N . LYS A 1 78 ? 9.859 1.522 5.368 1.00 88.94 78 LYS A N 1
ATOM 577 C CA . LYS A 1 78 ? 10.671 0.704 6.272 1.00 88.94 78 LYS A CA 1
ATOM 578 C C . LYS A 1 78 ? 9.806 0.258 7.443 1.00 88.94 78 LYS A C 1
ATOM 580 O O . LYS A 1 78 ? 8.900 0.989 7.839 1.00 88.94 78 LYS A O 1
ATOM 585 N N . ALA A 1 79 ? 10.068 -0.940 7.964 1.00 79.06 79 ALA A N 1
ATOM 586 C CA . ALA A 1 79 ? 9.435 -1.394 9.196 1.00 79.06 79 ALA A CA 1
ATOM 587 C C . ALA A 1 79 ? 9.730 -0.389 10.319 1.00 79.06 79 ALA A C 1
ATOM 589 O O . ALA A 1 79 ? 10.850 0.125 10.406 1.00 79.06 79 ALA A O 1
ATOM 590 N N . ALA A 1 80 ? 8.729 -0.097 11.151 1.00 63.41 80 ALA A N 1
ATOM 591 C CA . ALA A 1 80 ? 8.991 0.552 12.427 1.00 63.41 80 ALA A CA 1
ATOM 592 C C . ALA A 1 80 ? 9.848 -0.423 13.250 1.00 63.41 80 ALA A C 1
ATOM 594 O O . ALA A 1 80 ? 9.441 -1.569 13.441 1.00 63.41 80 ALA A O 1
ATOM 595 N N . GLN A 1 81 ? 11.062 0.000 13.605 1.00 52.31 81 GLN A N 1
ATOM 596 C CA . GLN A 1 81 ? 11.938 -0.738 14.519 1.00 52.31 81 GLN A CA 1
ATOM 597 C C . GLN A 1 81 ? 11.373 -0.695 15.936 1.00 52.31 81 GLN A C 1
ATOM 599 O O . GLN A 1 81 ? 10.813 0.367 16.296 1.00 52.31 81 GLN A O 1
#

Secondary structure (DSSP, 8-state):
--EEEEEB-PPBGGGTEEEBTTT--EEEETTSSS--EETTS-S-PPP--TT-EEEEETTEEEEE-TTPPPPTTEEE-----

Sequence (81 aa):
MIATIHLAGPPQLSGLYQACVRCGHVLQDYTGRQVMVPEGQDPTLAVWPEGHRIAISGNATWTVANDAPLTNGETECKAAQ